Protein AF-A0A2K2G3S8-F1 (afdb_monomer)

Solvent-accessible surface area (backbone atoms only — not comparable to full-atom values): 9248 Å² total; per-residue (Å²): 130,64,70,69,42,56,51,29,39,56,50,11,51,50,28,38,50,50,34,51,53,48,58,72,66,52,81,65,91,58,76,68,56,54,90,47,101,40,73,68,54,23,53,48,34,63,69,56,66,58,77,75,74,79,31,71,71,49,48,28,41,55,53,10,53,49,30,37,50,50,30,49,47,66,72,43,58,88,41,89,60,40,67,60,54,49,28,62,66,61,20,52,56,48,42,54,52,50,52,52,52,51,52,51,51,52,50,53,52,48,32,72,75,73,40,54,75,58,79,88,38,68,74,81,95,48,73,66,58,53,54,52,51,50,64,61,45,52,61,68,53,44,55,59,31,43,50,51,26,51,49,50,70,72,49,70,84,48,75,69,64,77,82,66

Nearest PDB structures (foldseek):
  8bdc-assembly1_A  TM=3.404E-01  e=6.676E+00  Homo sapiens

Foldseek 3Di:
DDPLLVVLLVLLVVLVVVLLVCLVVQPDDADRQDDDPDPVVSVCSSVDDDPPPPTSSNVSNVSSVVSNVVSVCVVCVVPPCNVLVVLCVLCVVVLVVVVVVVVVVVQVVCCVPPNDDPVRGNDDPDPVVVVVVVVVVCVVSSVVSSVLSVVLVVCVVDPVSVVD

Radius of gyration: 21.05 Å; Cα contacts (8 Å, |Δi|>4): 117; chains: 1; bounding box: 51×41×45 Å

Organism: NCBI:txid1850347

Structure (mmCIF, N/CA/C/O backbone):
data_AF-A0A2K2G3S8-F1
#
_entry.id   AF-A0A2K2G3S8-F1
#
loop_
_atom_site.group_PDB
_atom_site.id
_atom_site.type_symbol
_atom_site.label_atom_id
_atom_site.label_alt_id
_atom_site.label_comp_id
_atom_site.label_asym_id
_atom_site.label_entity_id
_atom_site.label_seq_id
_atom_site.pdbx_PDB_ins_code
_atom_site.Cartn_x
_atom_site.Cartn_y
_atom_site.Cartn_z
_atom_site.occupancy
_atom_site.B_iso_or_equiv
_atom_site.auth_seq_id
_atom_site.auth_comp_id
_atom_site.auth_asym_id
_atom_site.auth_atom_id
_atom_site.pdbx_PDB_model_num
ATOM 1 N N . MET A 1 1 ? -16.804 -15.512 19.216 1.00 64.62 1 MET A N 1
ATOM 2 C CA . MET A 1 1 ? -16.424 -14.353 18.375 1.00 64.62 1 MET A CA 1
ATOM 3 C C . MET A 1 1 ? -17.626 -13.426 18.265 1.00 64.62 1 MET A C 1
ATOM 5 O O . MET A 1 1 ? -18.732 -13.952 18.201 1.00 64.62 1 MET A O 1
ATOM 9 N N . PRO A 1 2 ? -17.441 -12.098 18.279 1.00 80.25 2 PRO A N 1
ATOM 10 C CA . PRO A 1 2 ? -18.539 -11.153 18.113 1.00 80.25 2 PRO A CA 1
ATOM 11 C C . PRO A 1 2 ? -19.223 -11.326 16.747 1.00 80.25 2 PRO A C 1
ATOM 13 O O . PRO A 1 2 ? -18.572 -11.667 15.757 1.00 80.25 2 PRO A O 1
ATOM 16 N N . ARG A 1 3 ? -20.542 -11.092 16.691 1.00 81.69 3 ARG A N 1
ATOM 17 C CA . ARG A 1 3 ? -21.343 -11.213 15.456 1.00 81.69 3 ARG A CA 1
ATOM 18 C C . ARG A 1 3 ? -20.872 -10.251 14.350 1.00 81.69 3 ARG A C 1
ATOM 20 O O . ARG A 1 3 ? -20.958 -10.609 13.181 1.00 81.69 3 ARG A O 1
ATOM 27 N N . SER A 1 4 ? -20.313 -9.088 14.707 1.00 80.75 4 SER A N 1
ATOM 28 C CA . SER A 1 4 ? -19.716 -8.111 13.774 1.00 80.75 4 SER A CA 1
ATOM 29 C C . SER A 1 4 ? -18.613 -8.730 12.908 1.00 80.75 4 SER A C 1
ATOM 31 O O . SER A 1 4 ? -18.660 -8.639 11.681 1.00 80.75 4 SER A O 1
ATOM 33 N N . ILE A 1 5 ? -17.677 -9.444 13.539 1.00 84.38 5 ILE A N 1
ATOM 34 C CA . ILE A 1 5 ? -16.533 -10.084 12.874 1.00 84.38 5 ILE A CA 1
ATOM 35 C C . ILE A 1 5 ? -17.005 -11.137 11.865 1.00 84.38 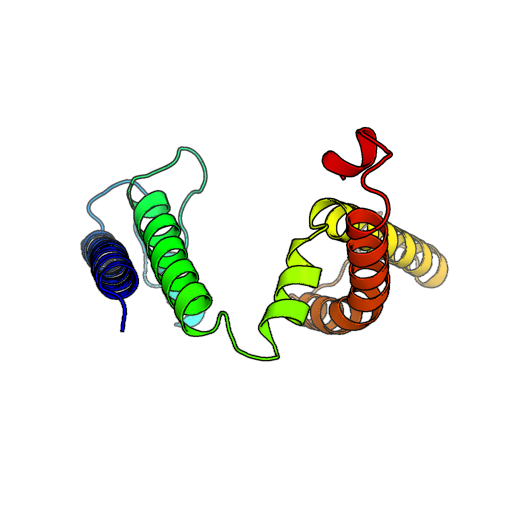5 ILE A C 1
ATOM 37 O O . ILE A 1 5 ? -16.493 -11.206 10.750 1.00 84.38 5 ILE A O 1
ATOM 41 N N . GLN A 1 6 ? -18.005 -11.945 12.224 1.00 85.00 6 GLN A N 1
ATOM 42 C CA . GLN A 1 6 ? -18.526 -12.991 11.335 1.00 85.00 6 GLN A CA 1
ATOM 43 C C . GLN A 1 6 ? -19.191 -12.407 10.082 1.00 85.00 6 GLN A C 1
ATOM 45 O O . GLN A 1 6 ? -18.995 -12.928 8.983 1.00 85.00 6 GLN A O 1
ATOM 50 N N . ILE A 1 7 ? -19.927 -11.301 10.230 1.00 87.12 7 ILE A N 1
ATOM 51 C CA . ILE A 1 7 ? -20.557 -10.598 9.106 1.00 87.12 7 ILE A CA 1
ATOM 52 C C . ILE A 1 7 ? -19.488 -10.007 8.179 1.00 87.12 7 ILE A C 1
ATOM 54 O O . ILE A 1 7 ? -19.573 -10.185 6.962 1.00 87.12 7 ILE A O 1
ATOM 58 N N . GLY A 1 8 ? -18.459 -9.365 8.745 1.00 85.62 8 GLY A N 1
ATOM 59 C CA . GLY A 1 8 ? -17.342 -8.800 7.983 1.00 85.62 8 GLY A CA 1
ATOM 60 C C . GLY A 1 8 ? -16.585 -9.856 7.177 1.00 85.62 8 GLY A C 1
ATOM 61 O O . GLY A 1 8 ? -16.353 -9.673 5.982 1.00 85.62 8 GLY A O 1
ATOM 62 N N . ILE A 1 9 ? -16.289 -11.006 7.791 1.00 89.38 9 ILE A N 1
ATOM 63 C CA . ILE A 1 9 ? -15.637 -12.132 7.107 1.00 89.38 9 ILE A CA 1
ATOM 64 C C . ILE A 1 9 ? -16.533 -12.689 5.998 1.00 89.38 9 ILE A C 1
ATOM 66 O O . ILE A 1 9 ? -16.075 -12.868 4.870 1.00 89.38 9 ILE A O 1
ATOM 70 N N . GLY A 1 10 ? -17.816 -12.925 6.283 1.00 90.44 10 GLY A N 1
ATOM 71 C CA . GLY A 1 10 ? -18.752 -13.473 5.301 1.00 90.44 10 GLY A CA 1
ATOM 72 C C . GLY A 1 10 ? -18.980 -12.550 4.100 1.00 90.44 10 GLY A C 1
ATOM 73 O O . GLY A 1 10 ? -19.115 -13.023 2.973 1.00 90.44 10 GLY A O 1
ATOM 74 N N . LEU A 1 11 ? -19.026 -11.231 4.306 1.00 90.56 11 LEU A N 1
ATOM 75 C CA . LEU A 1 11 ? -19.077 -10.252 3.213 1.00 90.56 11 LEU A CA 1
ATOM 76 C C . LEU A 1 11 ? -17.765 -10.219 2.428 1.00 90.56 11 LEU A C 1
ATOM 78 O O . LEU A 1 11 ? -17.792 -10.276 1.199 1.00 90.56 11 LEU A O 1
ATOM 82 N N . GLY A 1 12 ? -16.630 -10.189 3.128 1.00 89.88 12 GLY A N 1
ATOM 83 C CA . GLY A 1 12 ? -15.312 -10.156 2.507 1.00 89.88 12 GLY A CA 1
ATOM 84 C C . GLY A 1 12 ? -1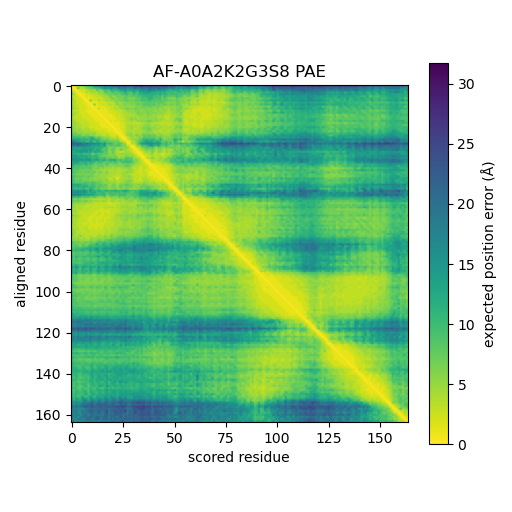5.049 -11.359 1.602 1.00 89.88 12 GLY A C 1
ATOM 85 O O . GLY A 1 12 ? -14.665 -11.187 0.446 1.00 89.88 12 GLY A O 1
ATOM 86 N N . ILE A 1 13 ? -15.352 -12.570 2.083 1.00 91.75 13 ILE A N 1
ATOM 87 C CA . ILE A 1 13 ? -15.224 -13.807 1.298 1.00 91.75 13 ILE A CA 1
ATOM 88 C C . ILE A 1 13 ? -16.144 -13.777 0.075 1.00 91.75 13 ILE A C 1
ATOM 90 O O . ILE A 1 13 ? -15.695 -14.105 -1.019 1.00 91.75 13 ILE A O 1
ATOM 94 N N . ARG A 1 14 ? -17.408 -13.356 0.224 1.00 92.06 14 ARG A N 1
ATOM 95 C CA . ARG A 1 14 ? -18.357 -13.290 -0.903 1.00 92.06 14 ARG A CA 1
ATOM 96 C C . ARG A 1 14 ? -17.907 -12.313 -1.987 1.00 92.06 14 ARG A C 1
ATOM 98 O O . ARG A 1 14 ? -18.025 -12.636 -3.164 1.00 92.06 14 ARG A O 1
ATOM 105 N N . LEU A 1 15 ? -17.360 -11.159 -1.606 1.00 90.00 15 LEU A N 1
ATOM 106 C CA . LEU A 1 15 ? -16.835 -10.174 -2.554 1.00 90.00 15 LEU A CA 1
ATOM 107 C C . LEU A 1 15 ? -15.590 -10.687 -3.288 1.00 90.00 15 LEU A C 1
ATOM 109 O O . LEU A 1 15 ? -15.502 -10.552 -4.505 1.00 90.00 15 LEU A O 1
ATOM 113 N N . VAL A 1 16 ? -14.653 -11.324 -2.578 1.00 89.69 16 VAL A N 1
ATOM 114 C CA . VAL A 1 16 ? -13.452 -11.907 -3.202 1.00 89.69 16 VAL A CA 1
ATOM 115 C C . VAL A 1 16 ? -13.816 -13.092 -4.101 1.00 89.69 16 VAL A C 1
ATOM 117 O O . VAL A 1 16 ? -13.311 -13.191 -5.215 1.00 89.69 16 VAL A O 1
ATOM 120 N N . ALA A 1 17 ? -14.728 -13.964 -3.669 1.00 89.69 17 ALA A N 1
ATOM 121 C CA . ALA A 1 17 ? -15.202 -15.082 -4.480 1.00 89.69 17 ALA A CA 1
ATOM 122 C C . ALA A 1 17 ? -15.948 -14.597 -5.733 1.00 89.69 17 ALA A C 1
ATOM 124 O O . ALA A 1 17 ? -15.678 -15.082 -6.829 1.00 89.69 17 ALA A O 1
ATOM 125 N N . GLY A 1 18 ? -16.827 -13.599 -5.594 1.00 87.62 18 GLY A N 1
ATOM 126 C CA . GLY A 1 18 ? -17.513 -12.966 -6.722 1.00 87.62 18 GLY A CA 1
ATOM 127 C C . GLY A 1 18 ? -16.536 -12.352 -7.725 1.00 87.62 18 GLY A C 1
ATOM 128 O O . GLY A 1 18 ? -16.690 -12.548 -8.929 1.00 87.62 18 GLY A O 1
ATOM 129 N N . PHE A 1 19 ? -15.480 -11.696 -7.233 1.00 87.75 19 PHE A N 1
ATOM 130 C CA . PHE A 1 19 ? -14.392 -11.199 -8.072 1.00 87.75 19 PHE A CA 1
ATOM 131 C C . PHE A 1 19 ? -13.711 -12.325 -8.857 1.00 87.75 19 PHE A C 1
ATOM 133 O O . PHE A 1 19 ? -13.580 -12.219 -10.074 1.00 87.75 19 PHE A O 1
ATOM 140 N N . VAL A 1 20 ? -13.312 -13.409 -8.184 1.00 86.62 20 VAL A N 1
ATOM 141 C CA . VAL A 1 20 ? -12.637 -14.546 -8.827 1.00 86.62 20 VAL A CA 1
ATOM 142 C C . VAL A 1 20 ? -13.529 -15.162 -9.904 1.00 86.62 20 VAL A C 1
ATOM 144 O O . VAL A 1 20 ? -13.068 -15.351 -11.026 1.00 86.62 20 VAL A O 1
ATOM 147 N N . LEU A 1 21 ? -14.809 -15.405 -9.609 1.00 87.62 21 LEU A N 1
ATOM 148 C CA . LEU A 1 21 ? -15.758 -15.988 -10.563 1.00 87.62 21 LEU A CA 1
ATOM 149 C C . LEU A 1 21 ? -15.955 -15.106 -11.800 1.00 87.62 21 LEU A C 1
ATOM 151 O O . LEU A 1 21 ? -15.871 -15.596 -12.924 1.00 87.62 21 LEU A O 1
ATOM 155 N N . LEU A 1 22 ? -16.164 -13.802 -11.610 1.00 84.75 22 LEU A N 1
ATOM 156 C CA . LEU A 1 22 ? -16.320 -12.868 -12.727 1.00 84.75 22 LEU A CA 1
ATOM 157 C C . LEU A 1 22 ? -15.030 -12.716 -13.534 1.00 84.75 22 LEU A C 1
ATOM 159 O O . LEU A 1 22 ? -15.087 -12.585 -14.758 1.00 84.75 22 LEU A O 1
ATOM 163 N N . ARG A 1 23 ? -13.869 -12.760 -12.870 1.00 84.56 23 ARG A N 1
ATOM 164 C CA . ARG A 1 23 ? -12.573 -12.677 -13.545 1.00 84.56 23 ARG A CA 1
ATOM 165 C C . ARG A 1 23 ? -12.284 -13.933 -14.361 1.00 84.56 23 ARG A C 1
ATOM 167 O O . ARG A 1 23 ? -11.831 -13.803 -15.493 1.00 84.56 23 ARG A O 1
ATOM 174 N N . PHE A 1 24 ? -12.614 -15.116 -13.844 1.00 82.44 24 PHE A N 1
ATOM 175 C CA . PHE A 1 24 ? -12.533 -16.369 -14.600 1.00 82.44 24 PHE A CA 1
ATOM 176 C C . PHE A 1 24 ? -13.490 -16.388 -15.790 1.00 82.44 24 PHE A C 1
ATOM 178 O O . PHE A 1 24 ? -13.079 -16.781 -16.878 1.00 82.44 24 PHE A O 1
ATOM 185 N N . ALA A 1 25 ? -14.727 -15.916 -15.605 1.00 82.94 25 ALA A N 1
ATOM 186 C CA . ALA A 1 25 ? -15.707 -15.822 -16.684 1.00 82.94 25 ALA A CA 1
ATOM 187 C C . ALA A 1 25 ? -15.255 -14.861 -17.801 1.00 82.94 25 ALA A C 1
ATOM 189 O O . ALA A 1 25 ? -15.627 -15.047 -18.954 1.00 82.94 25 ALA A O 1
ATOM 190 N N . ASN A 1 26 ? -14.423 -13.863 -17.476 1.00 81.12 26 ASN A N 1
ATOM 191 C CA . ASN A 1 26 ? -13.812 -12.931 -18.430 1.00 81.12 26 ASN A CA 1
ATOM 192 C C . ASN A 1 26 ? -14.823 -12.093 -19.246 1.00 81.12 26 ASN A C 1
ATOM 194 O O . ASN A 1 26 ? -14.490 -11.577 -20.308 1.00 81.12 26 ASN A O 1
ATOM 198 N N . VAL A 1 27 ? -16.063 -11.958 -18.756 1.00 74.12 27 VAL A N 1
ATOM 199 C CA . VAL A 1 27 ? -17.190 -11.348 -19.495 1.00 74.12 27 VAL A CA 1
ATOM 200 C C . VAL A 1 27 ? -17.330 -9.838 -19.242 1.00 74.12 27 VAL A C 1
ATOM 202 O O . VAL A 1 27 ? -18.036 -9.158 -19.979 1.00 74.12 27 VAL A O 1
ATOM 205 N N . TYR A 1 28 ? -16.692 -9.279 -18.205 1.00 69.00 28 TYR A N 1
ATOM 206 C CA . TYR A 1 28 ? -17.037 -7.938 -17.714 1.00 69.00 28 TYR A CA 1
ATOM 207 C C . TYR A 1 28 ? -15.843 -7.019 -17.416 1.00 69.00 28 TYR A C 1
ATOM 209 O O . TYR A 1 28 ? -14.888 -7.409 -16.750 1.00 69.00 28 TYR A O 1
ATOM 217 N N . GLY A 1 29 ? -15.987 -5.745 -17.796 1.00 64.50 29 GLY A N 1
ATOM 218 C CA . GLY A 1 29 ? -15.376 -4.583 -17.139 1.00 64.50 29 GLY A CA 1
ATOM 219 C C . GLY A 1 29 ? -13.940 -4.221 -17.520 1.00 64.50 29 GLY A C 1
ATOM 220 O O . GLY A 1 29 ? -13.682 -3.055 -17.801 1.00 64.50 29 GLY A O 1
ATOM 221 N N . ASP A 1 30 ? -13.009 -5.170 -17.491 1.00 67.94 30 ASP A N 1
ATOM 222 C CA . ASP A 1 30 ? -11.572 -4.894 -17.644 1.00 67.94 30 ASP A CA 1
ATOM 223 C C . ASP A 1 30 ? -10.941 -5.736 -18.754 1.00 67.94 30 ASP A C 1
ATOM 225 O O . ASP A 1 30 ? 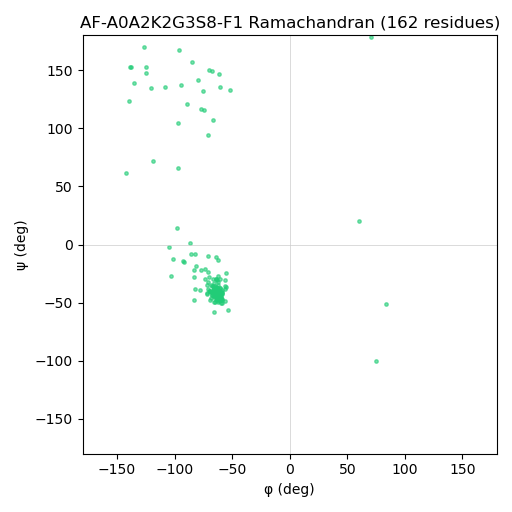-11.569 -6.666 -19.264 1.00 67.94 30 ASP A O 1
ATOM 229 N N . LYS A 1 31 ? -9.691 -5.431 -19.129 1.00 73.81 31 LYS A N 1
ATOM 230 C CA . LYS A 1 31 ? -8.996 -6.174 -20.192 1.00 73.81 31 LYS A CA 1
ATOM 231 C C . LYS A 1 31 ? -9.043 -7.680 -19.912 1.00 73.81 31 LYS A C 1
ATOM 233 O O . LYS A 1 31 ? -8.757 -8.082 -18.772 1.00 73.81 31 LYS A O 1
ATOM 238 N N . PRO A 1 32 ? -9.381 -8.506 -20.918 1.00 76.94 32 PRO A N 1
ATOM 239 C CA . PRO A 1 32 ? -9.495 -9.932 -20.712 1.00 76.94 32 PRO A CA 1
ATOM 240 C C . PRO A 1 32 ? -8.154 -10.497 -20.256 1.00 76.94 32 PRO A C 1
ATOM 242 O O . PRO A 1 32 ? -7.099 -10.125 -20.778 1.00 76.94 32 PRO A O 1
ATOM 245 N N . TRP A 1 33 ? -8.185 -11.365 -19.247 1.00 80.56 33 TRP A N 1
ATOM 246 C CA . TRP A 1 33 ? -6.969 -12.063 -18.844 1.00 80.56 33 TRP A CA 1
ATOM 247 C C . TRP A 1 33 ? -6.552 -13.027 -19.964 1.00 80.56 33 TRP A C 1
ATOM 249 O O . TRP A 1 33 ? -7.391 -13.515 -20.724 1.00 80.56 33 TRP A O 1
ATOM 259 N N . PHE A 1 34 ? -5.249 -13.266 -20.091 1.00 80.75 34 PHE A N 1
ATOM 260 C CA . PHE A 1 34 ? -4.687 -14.121 -21.134 1.00 80.75 34 PHE A CA 1
ATOM 261 C C . PHE A 1 34 ? -3.578 -15.007 -20.572 1.00 80.75 34 PHE A C 1
ATOM 263 O O . PHE A 1 34 ? -2.900 -14.643 -19.604 1.00 80.75 34 PHE A O 1
ATOM 270 N N . HIS A 1 35 ? -3.380 -16.160 -21.210 1.00 84.12 35 HIS A N 1
ATOM 271 C CA . HIS A 1 35 ? -2.254 -17.039 -20.929 1.00 84.12 35 HIS A CA 1
ATOM 272 C C . HIS A 1 35 ? -0.976 -16.440 -21.511 1.00 84.12 35 HIS A C 1
ATOM 274 O O . HIS A 1 35 ? -0.848 -16.263 -22.720 1.00 84.12 35 HIS A O 1
ATOM 280 N N . ALA A 1 36 ? -0.044 -16.098 -20.628 1.00 84.12 36 ALA A N 1
ATOM 281 C CA . ALA A 1 36 ? 1.273 -15.611 -20.997 1.00 84.12 36 ALA A CA 1
ATOM 282 C C . ALA A 1 36 ? 2.296 -16.758 -20.984 1.00 84.12 36 ALA A C 1
ATOM 284 O O . ALA A 1 36 ? 2.058 -17.811 -20.400 1.00 84.12 36 ALA A O 1
ATOM 285 N N . GLU A 1 37 ? 3.475 -16.513 -21.556 1.00 82.50 37 GLU A N 1
ATOM 286 C CA . GLU A 1 37 ? 4.580 -17.483 -21.672 1.00 82.50 37 GLU A CA 1
ATOM 287 C C . GLU A 1 37 ? 5.037 -18.091 -20.335 1.00 82.50 37 GLU A C 1
ATOM 289 O O . GLU A 1 37 ? 5.598 -19.181 -20.303 1.00 82.50 37 GLU A O 1
ATOM 294 N N . THR A 1 38 ? 4.812 -17.395 -19.217 1.00 86.94 38 THR A N 1
ATOM 295 C CA . THR A 1 38 ? 5.166 -17.874 -17.878 1.00 86.94 38 THR A CA 1
ATOM 296 C C . THR A 1 38 ? 3.960 -17.861 -16.947 1.00 86.94 38 THR A C 1
ATOM 298 O O . THR A 1 38 ? 3.096 -16.980 -17.018 1.00 86.94 38 THR A O 1
ATOM 301 N N . ALA A 1 39 ? 3.925 -18.814 -16.009 1.00 85.38 39 ALA A N 1
ATOM 302 C CA . ALA A 1 39 ? 2.876 -18.900 -14.989 1.00 85.38 39 ALA A CA 1
ATOM 303 C C . ALA A 1 39 ? 2.756 -17.597 -14.177 1.00 85.38 39 ALA A C 1
ATOM 305 O O . ALA A 1 39 ? 1.652 -17.128 -13.911 1.00 85.38 39 ALA A O 1
ATOM 306 N N . LEU A 1 40 ? 3.890 -16.954 -13.869 1.00 85.38 40 LEU A N 1
ATOM 307 C CA . LEU A 1 40 ? 3.924 -15.670 -13.167 1.00 85.38 40 LEU A CA 1
ATOM 308 C C . LEU A 1 40 ? 3.278 -14.553 -14.001 1.00 85.38 40 LEU A C 1
ATOM 310 O O . LEU A 1 40 ? 2.450 -13.812 -13.477 1.00 85.38 40 LEU A O 1
ATOM 314 N N . ARG A 1 41 ? 3.578 -14.448 -15.304 1.00 82.12 41 ARG A N 1
ATOM 315 C CA . ARG A 1 41 ? 2.927 -13.456 -16.181 1.00 82.12 41 ARG A CA 1
ATOM 316 C C . ARG A 1 41 ? 1.433 -13.725 -16.368 1.00 82.12 41 ARG A C 1
ATOM 318 O O . ARG A 1 41 ? 0.671 -12.769 -16.451 1.00 82.12 41 ARG A O 1
ATOM 325 N N . THR A 1 42 ? 1.009 -14.987 -16.368 1.00 83.25 42 THR A N 1
ATOM 326 C CA . THR A 1 42 ? -0.416 -15.358 -16.414 1.00 83.25 42 THR A CA 1
ATOM 327 C C . THR A 1 42 ? -1.135 -14.969 -15.118 1.00 83.25 42 THR A C 1
ATOM 329 O O . THR A 1 42 ? -2.231 -14.421 -15.148 1.00 83.25 42 THR A O 1
ATOM 332 N N . ALA A 1 43 ? -0.500 -15.164 -13.960 1.00 83.94 43 ALA A N 1
ATOM 333 C CA . ALA A 1 43 ? -1.045 -14.683 -12.692 1.00 83.94 43 ALA A CA 1
ATOM 334 C C . ALA A 1 43 ? -1.106 -13.143 -12.647 1.00 83.94 43 ALA A C 1
ATOM 336 O O . ALA A 1 43 ? -2.102 -12.573 -12.201 1.00 83.94 43 ALA A O 1
ATOM 337 N N . MET A 1 44 ? -0.076 -12.457 -13.160 1.00 82.81 44 MET A N 1
ATOM 338 C CA . MET A 1 44 ? -0.089 -10.997 -13.288 1.00 82.81 44 MET A CA 1
ATOM 339 C C . MET A 1 44 ? -1.191 -10.512 -14.233 1.00 82.81 44 MET A C 1
ATOM 341 O O . MET A 1 44 ? -1.832 -9.523 -13.908 1.00 82.81 44 MET A O 1
ATOM 345 N N . SER A 1 45 ? -1.460 -11.188 -15.357 1.00 82.56 45 SER A N 1
ATOM 346 C CA . SER A 1 45 ? -2.544 -10.802 -16.277 1.00 82.56 45 SER A CA 1
ATOM 347 C C . SER A 1 45 ? -3.928 -10.998 -15.646 1.00 82.56 45 SER A C 1
ATOM 349 O O . SER A 1 45 ? -4.825 -10.170 -15.828 1.00 82.56 45 SER A O 1
ATOM 351 N N . PHE A 1 46 ? -4.091 -12.045 -14.834 1.00 81.50 46 PHE A N 1
ATOM 352 C CA . PHE A 1 46 ? -5.310 -12.278 -14.066 1.00 81.50 46 PHE A CA 1
ATOM 353 C C . PHE A 1 46 ? -5.558 -11.167 -13.034 1.00 81.50 46 PHE A C 1
ATOM 355 O O . PHE A 1 46 ? -6.680 -10.670 -12.925 1.00 81.50 46 PHE A O 1
ATOM 362 N N . LEU A 1 47 ? -4.509 -10.737 -12.324 1.00 80.50 47 LEU A N 1
ATOM 363 C CA . LEU A 1 47 ? -4.566 -9.692 -11.292 1.00 80.50 47 LEU A CA 1
ATOM 364 C C . LEU A 1 47 ? -4.433 -8.260 -11.836 1.00 80.50 47 LEU A C 1
ATOM 366 O O . LEU A 1 47 ? -4.610 -7.303 -11.081 1.00 80.50 47 LEU A O 1
ATOM 370 N N . ALA A 1 48 ? -4.118 -8.094 -13.122 1.00 81.94 48 ALA A N 1
ATOM 371 C CA . ALA A 1 48 ? -3.994 -6.796 -13.769 1.00 81.94 48 ALA A CA 1
ATOM 372 C C . ALA A 1 48 ? -5.378 -6.160 -13.926 1.00 81.94 48 ALA A C 1
ATOM 374 O O . ALA A 1 48 ? -6.096 -6.419 -14.891 1.00 81.94 48 ALA A O 1
ATOM 375 N N . LEU A 1 49 ? -5.734 -5.329 -12.951 1.00 78.19 49 LEU A N 1
ATOM 376 C CA . LEU A 1 49 ? -6.962 -4.546 -12.934 1.00 78.19 49 LEU A CA 1
ATOM 377 C C . LEU A 1 49 ? -6.634 -3.077 -13.162 1.00 78.19 49 LEU A C 1
ATOM 379 O O . LEU A 1 49 ? -5.707 -2.517 -12.565 1.00 78.19 49 LEU A O 1
ATOM 383 N N . THR A 1 50 ? -7.421 -2.437 -14.008 1.00 73.31 50 THR A N 1
ATOM 384 C CA . THR A 1 50 ? -7.315 -1.019 -14.289 1.00 73.31 50 THR A CA 1
ATOM 385 C C . THR A 1 50 ? -7.930 -0.251 -13.123 1.00 73.31 50 THR A C 1
ATOM 387 O O . THR A 1 50 ? -9.118 -0.351 -12.828 1.00 73.31 50 THR A O 1
ATOM 390 N N . LYS A 1 51 ? -7.100 0.536 -12.431 1.00 69.62 51 LYS A N 1
ATOM 391 C CA . LYS A 1 51 ? -7.538 1.345 -11.283 1.00 69.62 51 LYS A CA 1
ATOM 392 C C . LYS A 1 51 ? -8.501 2.472 -11.686 1.00 69.62 51 LYS A C 1
ATOM 394 O O . LYS A 1 51 ? -9.333 2.876 -10.879 1.00 69.62 51 LYS A O 1
ATOM 399 N N . TYR A 1 52 ? -8.376 2.983 -12.913 1.00 64.56 52 TYR A N 1
ATOM 400 C CA . TYR A 1 52 ? -9.158 4.109 -13.425 1.00 64.56 52 TYR A CA 1
ATOM 401 C C . TYR A 1 52 ? -9.574 3.869 -14.887 1.00 64.56 52 TYR A C 1
ATOM 403 O O . TYR A 1 52 ? -8.681 3.688 -15.716 1.00 64.56 52 TYR A O 1
ATOM 411 N N . PRO A 1 53 ? -10.877 3.909 -15.237 1.00 71.44 53 PRO A N 1
ATOM 412 C CA . PRO A 1 53 ? -12.044 4.173 -14.383 1.00 71.44 53 PRO A CA 1
ATOM 413 C C . PRO A 1 53 ? -12.339 3.022 -13.395 1.00 71.44 53 PRO A C 1
ATOM 415 O O . PRO A 1 53 ? -12.023 1.873 -13.696 1.00 71.44 53 PRO A O 1
ATOM 418 N N . PRO A 1 54 ? -12.917 3.302 -12.208 1.00 72.12 54 PRO A N 1
ATOM 419 C CA . PRO A 1 54 ? -13.147 2.280 -11.189 1.00 72.12 54 PRO A CA 1
ATOM 420 C C . PRO A 1 54 ? -14.180 1.254 -11.674 1.00 72.12 54 PRO A C 1
ATOM 422 O O . PRO A 1 54 ? -15.375 1.539 -11.744 1.00 72.12 54 PRO A O 1
ATOM 425 N N . SER A 1 55 ? -13.720 0.048 -12.006 1.00 79.81 55 SER A N 1
ATOM 426 C CA . SER A 1 55 ? -14.582 -1.065 -12.401 1.00 79.81 55 SER A CA 1
ATOM 427 C C . SER A 1 55 ? -15.099 -1.827 -11.175 1.00 79.81 55 SER A C 1
ATOM 429 O O . SER A 1 55 ? -14.485 -1.838 -10.104 1.00 79.81 55 SER A O 1
ATOM 431 N N . LEU A 1 56 ? -16.227 -2.524 -11.330 1.00 82.25 56 LEU A N 1
ATOM 432 C CA . LEU A 1 56 ? -16.758 -3.417 -10.294 1.00 82.25 56 LEU A CA 1
ATOM 433 C C . LEU A 1 56 ? -15.718 -4.483 -9.885 1.00 82.25 56 LEU A C 1
ATOM 435 O O . LEU A 1 56 ? -15.598 -4.818 -8.707 1.00 82.25 56 LEU A O 1
ATOM 439 N N . LEU A 1 57 ? -14.925 -4.954 -10.857 1.00 80.75 57 LEU A N 1
ATOM 440 C CA . LEU A 1 57 ? -13.819 -5.887 -10.644 1.00 80.75 57 LEU A CA 1
ATOM 441 C C . LEU A 1 57 ? -12.696 -5.299 -9.791 1.00 80.75 57 LEU A C 1
ATOM 443 O O . LEU A 1 57 ? -12.041 -6.052 -9.085 1.00 80.75 57 LEU A O 1
ATOM 447 N N . PHE A 1 58 ? -12.476 -3.985 -9.816 1.00 84.12 58 PHE A N 1
ATOM 448 C CA . PHE A 1 58 ? -11.514 -3.330 -8.933 1.00 84.12 58 PHE A CA 1
ATOM 449 C C . PHE A 1 58 ? -12.072 -3.150 -7.509 1.00 84.12 58 PHE A C 1
ATOM 451 O O . PHE A 1 58 ? -11.361 -3.346 -6.519 1.00 84.12 58 PHE A O 1
ATOM 458 N N . LEU A 1 59 ? -13.360 -2.812 -7.384 1.00 85.00 59 LEU A N 1
ATOM 459 C CA . LEU A 1 59 ? -13.996 -2.540 -6.090 1.00 85.00 59 LEU A CA 1
ATOM 460 C C . LEU A 1 59 ? -14.212 -3.800 -5.245 1.00 85.00 59 LEU A C 1
ATOM 462 O O . LEU A 1 59 ? -13.938 -3.768 -4.046 1.00 85.00 59 LEU A O 1
ATOM 466 N N . MET A 1 60 ? -14.667 -4.904 -5.845 1.00 86.00 60 MET A N 1
ATOM 467 C CA . MET A 1 60 ? -14.928 -6.159 -5.127 1.00 86.00 60 MET A CA 1
ATOM 468 C C . MET A 1 60 ? -13.735 -6.675 -4.310 1.00 86.00 60 MET A C 1
ATOM 470 O O . MET A 1 60 ? -13.890 -6.840 -3.098 1.00 86.00 60 MET A O 1
ATOM 474 N N . PRO A 1 61 ? -12.545 -6.912 -4.897 1.00 88.25 61 PRO A N 1
ATOM 475 C CA . PRO A 1 61 ? -11.405 -7.391 -4.134 1.00 88.25 61 PRO A CA 1
ATOM 476 C C . PRO A 1 61 ? -10.946 -6.330 -3.132 1.00 88.25 61 PRO A C 1
ATOM 478 O O . PRO A 1 61 ? -10.668 -6.672 -1.990 1.00 88.25 61 PRO A O 1
ATOM 481 N N . THR A 1 62 ? -10.945 -5.043 -3.490 1.00 87.69 62 THR A N 1
ATOM 482 C CA . THR A 1 62 ? -10.499 -3.966 -2.588 1.00 87.69 62 THR A CA 1
ATOM 483 C C . THR A 1 62 ? -11.359 -3.878 -1.323 1.00 87.69 62 THR A C 1
ATOM 485 O O . THR A 1 62 ? -10.830 -3.851 -0.209 1.00 87.69 62 THR A O 1
ATOM 488 N N . LEU A 1 63 ? -12.686 -3.874 -1.473 1.00 88.69 63 LEU A N 1
ATOM 489 C CA . LEU A 1 63 ? -13.630 -3.859 -0.353 1.00 88.69 63 LEU A CA 1
ATOM 490 C C . LEU A 1 63 ? -13.635 -5.196 0.393 1.00 88.69 63 LEU A C 1
ATOM 492 O O . LEU A 1 63 ? -13.680 -5.205 1.623 1.00 88.69 63 LEU A O 1
ATOM 496 N N . GLY A 1 64 ? -13.530 -6.314 -0.328 1.00 89.81 64 GLY A N 1
ATOM 497 C CA . GLY A 1 64 ? -13.472 -7.646 0.259 1.00 89.81 64 GLY A CA 1
ATOM 498 C C . GLY A 1 64 ? -12.251 -7.836 1.160 1.00 89.81 64 GLY A C 1
ATOM 499 O O . GLY A 1 64 ? -12.395 -8.211 2.324 1.00 89.81 64 GLY A O 1
ATOM 500 N N . PHE A 1 65 ? -11.059 -7.487 0.668 1.00 90.19 65 PHE A N 1
ATOM 501 C CA . PHE A 1 65 ? -9.823 -7.504 1.453 1.00 90.19 65 PHE A CA 1
ATOM 502 C C . PHE A 1 65 ? -9.875 -6.527 2.626 1.00 90.19 65 PHE A C 1
ATOM 504 O O . PHE A 1 65 ? -9.423 -6.871 3.716 1.00 90.19 65 PHE A O 1
ATOM 511 N N . SER A 1 66 ? -10.466 -5.346 2.439 1.00 89.25 66 SER A N 1
ATOM 512 C CA . SER A 1 66 ? -10.621 -4.359 3.511 1.00 89.25 66 SER A CA 1
ATOM 513 C C . SER A 1 66 ? -11.532 -4.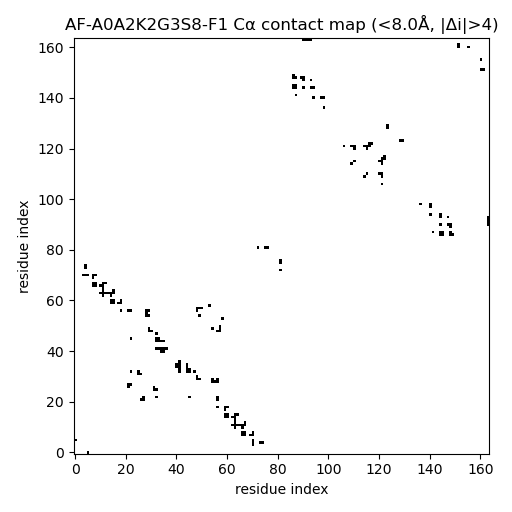871 4.634 1.00 89.25 66 SER A C 1
ATOM 515 O O . SER A 1 66 ? -11.182 -4.740 5.806 1.00 89.25 66 SER A O 1
ATOM 517 N N . ALA A 1 67 ? -12.650 -5.528 4.304 1.00 89.19 67 ALA A N 1
ATOM 518 C CA . ALA A 1 67 ? -13.541 -6.153 5.284 1.00 89.19 67 ALA A CA 1
ATOM 519 C C . ALA A 1 67 ? -12.864 -7.318 6.033 1.00 89.19 67 ALA A C 1
ATOM 521 O O . ALA A 1 67 ? -12.998 -7.430 7.253 1.00 89.19 67 ALA A O 1
ATOM 522 N N . LEU A 1 68 ? -12.089 -8.151 5.326 1.00 89.81 68 LEU A N 1
ATOM 523 C CA . LEU A 1 68 ? -11.313 -9.238 5.936 1.00 89.81 68 LEU A CA 1
ATOM 524 C C . LEU A 1 68 ? -10.209 -8.714 6.860 1.00 89.81 68 LEU A C 1
ATOM 526 O O . LEU A 1 68 ? -10.042 -9.228 7.966 1.00 89.81 68 LEU A O 1
ATOM 530 N N . MET A 1 69 ? -9.480 -7.682 6.433 1.00 87.69 69 MET A N 1
ATOM 531 C CA . MET A 1 69 ? -8.457 -7.028 7.251 1.00 87.69 69 MET A CA 1
ATOM 532 C C . MET A 1 69 ? -9.060 -6.398 8.501 1.00 87.69 69 MET A C 1
ATOM 534 O O . MET A 1 69 ? -8.517 -6.578 9.589 1.00 87.69 69 MET A O 1
ATOM 538 N N . LEU A 1 70 ? -10.201 -5.717 8.372 1.00 87.25 70 LEU A N 1
ATOM 539 C CA . LEU A 1 70 ? -10.901 -5.124 9.508 1.00 87.25 70 LEU A CA 1
ATOM 540 C C . LEU A 1 70 ? -11.309 -6.191 10.532 1.00 87.25 70 LEU A C 1
ATOM 542 O O . LEU A 1 70 ? -11.009 -6.049 11.715 1.00 87.25 70 LEU A O 1
ATOM 546 N N . ALA A 1 71 ? -11.905 -7.293 10.072 1.00 87.69 71 ALA A N 1
ATOM 547 C CA . ALA A 1 71 ? -12.263 -8.417 10.932 1.00 87.69 71 ALA A CA 1
ATOM 548 C C . ALA A 1 71 ? -11.035 -9.051 11.616 1.00 87.69 71 ALA A C 1
ATOM 550 O O . ALA A 1 71 ? -11.103 -9.451 12.782 1.00 87.69 71 ALA A O 1
ATOM 551 N N . LEU A 1 72 ? -9.899 -9.128 10.912 1.00 86.69 72 LEU A N 1
ATOM 552 C CA . LEU A 1 72 ? -8.642 -9.607 11.484 1.00 86.69 72 LEU A CA 1
ATOM 553 C C . LEU A 1 72 ? -8.129 -8.655 12.571 1.00 86.69 72 LEU A C 1
ATOM 555 O O . LEU A 1 72 ? -7.729 -9.109 13.643 1.00 86.69 72 LEU A O 1
ATOM 559 N N . PHE A 1 73 ? -8.168 -7.346 12.329 1.00 85.62 73 PHE A N 1
ATOM 560 C CA . PHE A 1 73 ? -7.729 -6.356 13.307 1.00 85.62 73 PHE A CA 1
ATOM 561 C C . PHE A 1 73 ? -8.621 -6.323 14.549 1.00 85.62 73 PHE A C 1
ATOM 563 O O . PHE A 1 73 ? -8.093 -6.265 15.656 1.00 85.62 73 PHE A O 1
ATOM 570 N N . GLU A 1 74 ? -9.938 -6.460 14.404 1.00 85.44 74 GLU A N 1
ATOM 571 C CA . GLU A 1 74 ? -10.860 -6.568 15.543 1.00 85.44 74 GLU A CA 1
ATOM 572 C C . GLU A 1 74 ? -10.567 -7.835 16.374 1.00 85.44 74 GLU A C 1
ATOM 574 O O . GLU A 1 74 ? -10.522 -7.790 17.603 1.00 85.44 74 GLU A O 1
ATOM 579 N N . LYS A 1 75 ? -10.248 -8.962 15.717 1.00 83.19 75 LYS A N 1
ATOM 580 C CA . LYS A 1 75 ? -9.861 -10.212 16.398 1.00 83.19 75 LYS A CA 1
ATOM 581 C C . LYS A 1 75 ? -8.548 -10.083 17.182 1.00 83.19 75 LYS A C 1
ATOM 583 O O . LYS A 1 75 ? -8.434 -10.644 18.270 1.00 83.19 75 LYS A O 1
ATOM 588 N N . PHE A 1 76 ? -7.556 -9.382 16.634 1.00 83.38 76 PHE A N 1
ATOM 589 C CA . PHE A 1 76 ? -6.226 -9.219 17.240 1.00 83.38 76 PHE A CA 1
ATOM 590 C C . PHE A 1 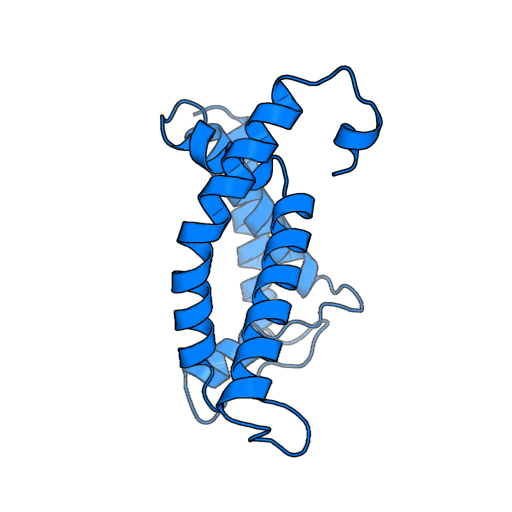76 ? -6.058 -7.902 18.009 1.00 83.38 76 PHE A C 1
ATOM 592 O O . PHE A 1 76 ? -4.936 -7.543 18.367 1.00 83.38 76 PHE A O 1
ATOM 599 N N . GLN A 1 77 ? -7.151 -7.196 18.307 1.00 79.69 77 GLN A N 1
ATOM 600 C CA . GLN A 1 77 ? -7.118 -5.889 18.964 1.00 79.69 77 GLN A CA 1
ATOM 601 C C . GLN A 1 77 ? -6.358 -5.907 20.300 1.00 79.69 77 GLN A C 1
ATOM 603 O O . GLN A 1 77 ? -5.618 -4.972 20.597 1.00 79.69 77 GLN A O 1
ATOM 608 N N . ASN A 1 78 ? -6.480 -6.993 21.069 1.00 79.56 78 ASN A N 1
ATOM 609 C CA . ASN A 1 78 ? -5.827 -7.144 22.375 1.00 79.56 78 ASN A CA 1
ATOM 610 C C . ASN A 1 78 ? -4.392 -7.693 22.292 1.00 79.56 78 ASN A C 1
ATOM 612 O O . ASN A 1 78 ? -3.751 -7.912 23.318 1.00 79.56 78 ASN A O 1
ATOM 616 N N . HIS A 1 79 ? -3.872 -7.956 21.091 1.00 83.56 79 HIS A N 1
ATOM 617 C CA . HIS A 1 79 ? -2.545 -8.534 20.925 1.00 83.56 79 HIS A CA 1
ATOM 618 C C . HIS A 1 79 ? -1.450 -7.464 21.066 1.00 83.56 79 HIS A C 1
ATOM 620 O O . HIS A 1 79 ? -1.567 -6.356 20.543 1.00 83.56 79 HIS A O 1
ATOM 626 N N . ALA A 1 80 ? -0.324 -7.811 21.697 1.00 75.88 80 ALA A N 1
ATOM 627 C CA . ALA A 1 80 ? 0.785 -6.883 21.963 1.00 75.88 80 ALA A CA 1
ATOM 628 C C . ALA A 1 80 ? 1.454 -6.300 20.696 1.00 75.88 80 ALA A C 1
ATOM 630 O O . ALA A 1 80 ? 2.224 -5.338 20.768 1.00 75.88 80 ALA A O 1
ATOM 631 N N . THR A 1 81 ? 1.178 -6.872 19.522 1.00 76.81 81 THR A N 1
ATOM 632 C CA . THR A 1 81 ? 1.652 -6.372 18.222 1.00 76.81 81 THR A CA 1
ATOM 633 C C . THR A 1 81 ? 0.778 -5.252 17.659 1.00 76.81 81 THR A C 1
ATOM 635 O O . THR A 1 81 ? 1.282 -4.447 16.874 1.00 76.81 81 THR A O 1
ATOM 638 N N . MET A 1 82 ? -0.485 -5.141 18.086 1.00 78.44 82 MET A N 1
ATOM 639 C CA . MET A 1 82 ? -1.429 -4.143 17.578 1.00 78.44 82 MET A CA 1
ATOM 640 C C . MET A 1 82 ? -0.955 -2.698 17.812 1.00 78.44 82 MET A C 1
ATOM 642 O O . MET A 1 82 ? -0.962 -1.921 16.857 1.00 78.44 82 MET A O 1
ATOM 646 N N . PRO A 1 83 ? -0.423 -2.316 18.994 1.00 74.38 83 PRO A N 1
ATOM 647 C CA . PRO A 1 83 ? 0.108 -0.968 19.200 1.00 74.38 83 PRO A CA 1
ATOM 648 C C . PRO A 1 83 ? 1.290 -0.637 18.280 1.00 74.38 83 PRO A C 1
ATOM 650 O O . PRO A 1 83 ? 1.452 0.510 17.876 1.00 74.38 83 PRO A O 1
ATOM 653 N N . ARG A 1 84 ? 2.120 -1.630 17.921 1.00 72.38 84 ARG A N 1
ATOM 654 C CA . ARG A 1 84 ? 3.264 -1.437 17.010 1.00 72.38 84 ARG A CA 1
ATOM 655 C C . ARG A 1 84 ? 2.788 -1.214 15.575 1.00 72.38 84 ARG A C 1
ATOM 657 O O . ARG A 1 84 ? 3.292 -0.325 14.896 1.00 72.38 84 ARG A O 1
ATOM 664 N N . LEU A 1 85 ? 1.784 -1.978 15.147 1.00 73.38 85 LEU A N 1
ATOM 665 C CA . LEU A 1 85 ? 1.165 -1.836 13.829 1.00 73.38 85 LEU A CA 1
ATOM 666 C C . LEU A 1 85 ? 0.398 -0.508 13.706 1.00 73.38 85 LEU A C 1
ATOM 668 O O . LEU A 1 85 ? 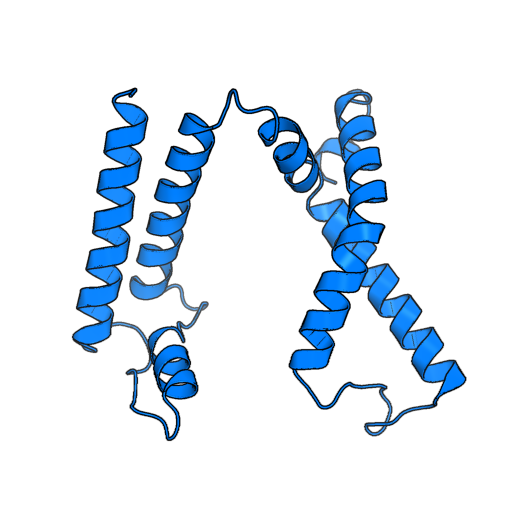0.518 0.192 12.705 1.00 73.38 85 LEU A O 1
ATOM 672 N N . ALA A 1 86 ? -0.312 -0.105 14.760 1.00 74.19 86 ALA A N 1
ATOM 673 C CA . ALA A 1 86 ? -1.011 1.175 14.816 1.00 74.19 86 ALA A CA 1
ATOM 674 C C . ALA A 1 86 ? -0.052 2.377 14.747 1.00 74.19 86 ALA A C 1
ATOM 676 O O . ALA A 1 86 ? -0.409 3.415 14.195 1.00 74.19 86 ALA A O 1
ATOM 677 N N . MET A 1 87 ? 1.182 2.248 15.252 1.00 70.38 87 MET A N 1
ATOM 678 C CA . MET A 1 87 ? 2.203 3.298 15.127 1.00 70.38 87 MET A CA 1
ATOM 679 C C . MET A 1 87 ? 2.678 3.489 13.682 1.00 70.38 87 MET A C 1
ATOM 681 O O . MET A 1 87 ? 2.924 4.627 13.293 1.00 70.38 87 MET A O 1
ATOM 685 N N . LEU A 1 88 ? 2.757 2.419 12.878 1.00 70.06 88 LEU A N 1
ATOM 686 C CA . LEU A 1 88 ? 3.029 2.533 11.437 1.00 70.06 88 LEU A CA 1
ATOM 687 C C . LEU A 1 88 ? 1.917 3.314 10.723 1.00 70.06 88 LEU A C 1
ATOM 689 O O . LEU A 1 88 ? 2.197 4.175 9.895 1.00 70.06 88 LEU A O 1
ATOM 693 N N . GLY A 1 89 ? 0.659 3.043 11.081 1.00 69.38 89 GLY A N 1
ATOM 694 C CA . GLY A 1 89 ? -0.513 3.701 10.496 1.00 69.38 89 GLY A CA 1
ATOM 695 C C . GLY A 1 89 ? -0.864 5.074 11.084 1.00 69.38 89 GLY A C 1
ATOM 696 O O . GLY A 1 89 ? -1.748 5.740 10.558 1.00 69.38 89 GLY A O 1
ATOM 697 N N . GLY A 1 90 ? -0.211 5.513 12.166 1.00 71.88 90 GLY A N 1
ATOM 698 C CA . GLY A 1 90 ? -0.554 6.758 12.869 1.00 71.88 90 GLY A CA 1
ATOM 699 C C . GLY A 1 90 ? -0.065 8.038 12.179 1.00 71.88 90 GLY A C 1
ATOM 700 O O . GLY A 1 90 ? -0.619 9.119 12.407 1.00 71.88 90 GLY A O 1
ATOM 701 N N . ALA A 1 91 ? 0.958 7.920 11.330 1.00 77.12 91 ALA A N 1
ATOM 702 C CA . ALA A 1 91 ? 1.535 9.027 10.570 1.00 77.12 91 ALA A CA 1
ATOM 703 C C . ALA A 1 91 ? 1.937 8.587 9.146 1.00 77.12 91 ALA A C 1
ATOM 705 O O . ALA A 1 91 ? 3.119 8.626 8.785 1.00 77.12 91 ALA A O 1
ATOM 706 N N . PRO A 1 92 ? 0.967 8.137 8.327 1.00 79.88 92 PRO A N 1
ATOM 707 C CA . PRO A 1 92 ? 1.245 7.598 7.001 1.00 79.88 92 PRO A CA 1
ATOM 708 C C . PRO A 1 92 ? 1.826 8.669 6.071 1.00 79.88 92 PRO A C 1
ATOM 710 O O . PRO A 1 92 ? 2.725 8.367 5.293 1.00 79.88 92 PRO A O 1
ATOM 713 N N . MET A 1 93 ? 1.382 9.926 6.195 1.00 81.44 93 MET A N 1
ATOM 714 C CA . MET A 1 93 ? 1.897 11.042 5.394 1.00 81.44 93 MET A CA 1
ATOM 715 C C . MET A 1 93 ? 3.334 11.403 5.768 1.00 81.44 93 MET A C 1
ATOM 717 O O . MET A 1 93 ? 4.152 11.632 4.882 1.00 81.44 93 MET A O 1
ATOM 721 N N . PHE A 1 94 ? 3.679 11.389 7.057 1.00 83.56 94 PHE A N 1
ATOM 722 C CA . PHE A 1 94 ? 5.061 11.599 7.488 1.00 83.56 94 PHE A CA 1
ATOM 723 C C . PHE A 1 94 ? 6.000 10.521 6.938 1.00 83.56 94 PHE A C 1
ATOM 725 O O . PHE A 1 94 ? 7.031 10.850 6.356 1.00 83.56 94 PHE A O 1
ATOM 732 N N . TYR A 1 95 ? 5.628 9.240 7.062 1.00 84.12 95 TYR A N 1
ATOM 733 C CA . TYR A 1 95 ? 6.404 8.150 6.463 1.00 84.12 95 TYR A CA 1
ATOM 734 C C . TYR A 1 95 ? 6.499 8.316 4.940 1.00 84.12 95 TYR A C 1
ATOM 736 O O . TYR A 1 95 ? 7.576 8.153 4.363 1.00 84.12 95 TYR A O 1
ATOM 744 N N . TYR A 1 96 ? 5.392 8.694 4.292 1.00 85.38 96 TYR A N 1
ATOM 745 C CA . TYR A 1 96 ? 5.341 8.940 2.855 1.00 85.38 96 TYR A CA 1
ATOM 746 C C . TYR A 1 96 ? 6.325 10.039 2.413 1.00 85.38 96 TYR A C 1
ATOM 748 O O . TYR A 1 96 ? 7.110 9.855 1.490 1.00 85.38 96 TYR A O 1
ATOM 756 N N . LEU A 1 97 ? 6.347 11.174 3.100 1.00 87.62 97 LEU A N 1
ATOM 757 C CA . LEU A 1 97 ? 7.272 12.253 2.764 1.00 87.62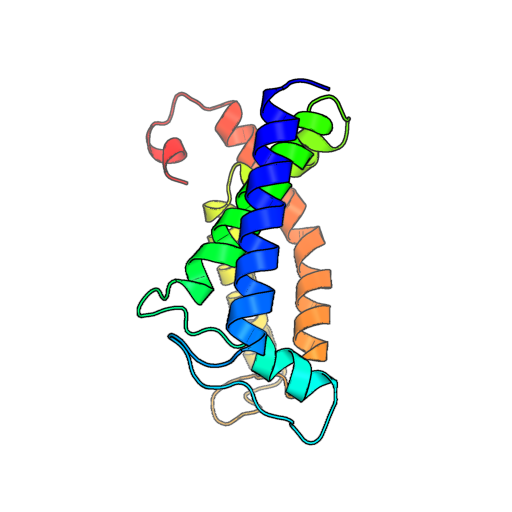 97 LEU A CA 1
ATOM 758 C C . LEU A 1 97 ? 8.719 11.861 3.079 1.00 87.62 97 LEU A C 1
ATOM 760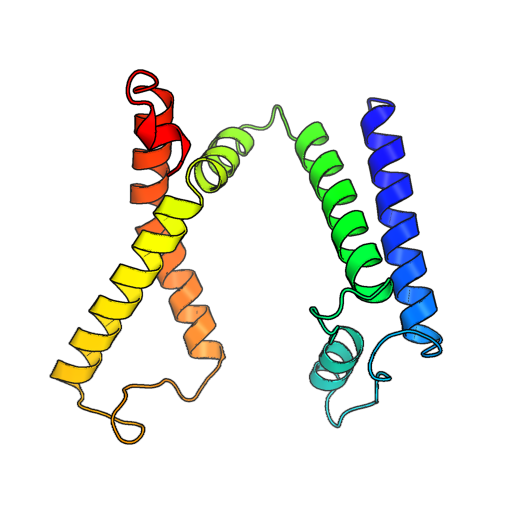 O O . LEU A 1 97 ? 9.598 12.004 2.231 1.00 87.62 97 LEU A O 1
ATOM 764 N N . LEU A 1 98 ? 8.971 11.313 4.269 1.00 87.94 98 LEU A N 1
ATOM 765 C CA . LEU A 1 98 ? 10.320 10.988 4.723 1.00 87.94 98 LEU A CA 1
ATOM 766 C C . LEU A 1 98 ? 10.990 9.952 3.811 1.00 87.94 98 LEU A C 1
ATOM 768 O O . LEU A 1 98 ? 12.128 10.171 3.396 1.00 87.94 98 LEU A O 1
ATOM 772 N N . HIS A 1 99 ? 10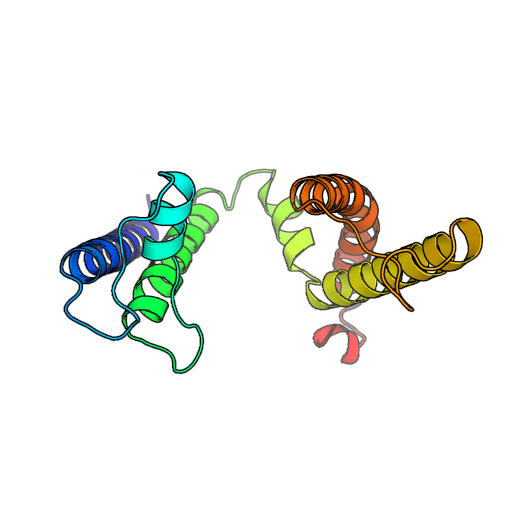.299 8.867 3.438 1.00 86.50 99 HIS A N 1
ATOM 773 C CA . HIS A 1 99 ? 10.895 7.869 2.543 1.00 86.50 99 HIS A CA 1
ATOM 774 C C . HIS A 1 99 ? 11.195 8.444 1.150 1.00 86.50 99 HIS A C 1
ATOM 776 O O . HIS A 1 99 ? 12.236 8.110 0.587 1.00 86.50 99 HIS A O 1
ATOM 782 N N . LEU A 1 100 ? 10.347 9.335 0.613 1.00 89.06 100 LEU A N 1
ATOM 783 C CA . LEU A 1 100 ? 10.600 9.994 -0.672 1.00 89.06 100 LEU A CA 1
ATOM 784 C C . LEU A 1 100 ? 11.845 10.882 -0.620 1.00 89.06 100 LEU A C 1
ATOM 786 O O . LEU A 1 100 ? 12.678 10.817 -1.525 1.00 89.06 100 LEU A O 1
ATOM 790 N N . TYR A 1 101 ? 12.004 11.681 0.437 1.00 90.25 101 TYR A N 1
ATOM 791 C CA . TYR A 1 101 ? 13.189 12.526 0.599 1.00 90.25 101 TYR A CA 1
ATOM 792 C C . TYR A 1 101 ? 14.461 11.700 0.797 1.00 90.25 101 TYR A C 1
ATOM 794 O O . TYR A 1 101 ? 15.485 12.015 0.193 1.00 90.25 101 TYR A O 1
ATOM 802 N N . VAL A 1 102 ? 14.398 10.615 1.575 1.00 90.62 102 VAL A N 1
ATOM 803 C CA . VAL A 1 102 ? 15.535 9.700 1.762 1.00 90.62 102 VAL A CA 1
ATOM 804 C C . VAL A 1 102 ? 15.915 9.028 0.444 1.00 90.62 102 VAL A C 1
ATOM 806 O O . VAL A 1 102 ? 17.088 9.040 0.076 1.00 90.62 102 VAL A O 1
ATOM 809 N N . LEU A 1 103 ? 14.942 8.509 -0.311 1.00 89.88 103 LEU A N 1
ATOM 810 C CA . LEU A 1 103 ? 15.190 7.942 -1.640 1.00 89.88 103 LEU A CA 1
ATOM 811 C C . LEU A 1 103 ? 15.807 8.973 -2.585 1.00 89.88 103 LEU A C 1
ATOM 813 O O . LEU A 1 103 ? 16.755 8.661 -3.302 1.00 89.88 103 LEU A O 1
ATOM 817 N N . ARG A 1 104 ? 15.309 10.214 -2.566 1.00 89.56 104 ARG A N 1
ATOM 818 C CA . ARG A 1 104 ? 15.857 11.298 -3.384 1.00 89.56 104 ARG A CA 1
ATOM 819 C C . ARG A 1 104 ? 17.294 11.640 -2.992 1.00 89.56 104 ARG A C 1
ATOM 821 O O . ARG A 1 104 ? 18.117 11.836 -3.881 1.00 89.56 104 ARG A O 1
ATOM 828 N N . ALA A 1 105 ? 17.603 11.695 -1.700 1.00 90.06 105 ALA A N 1
ATOM 829 C CA . ALA A 1 105 ? 18.956 11.950 -1.216 1.00 90.06 105 ALA A CA 1
ATOM 830 C C . ALA A 1 105 ? 19.918 10.829 -1.636 1.00 90.06 105 ALA A C 1
ATOM 832 O O . ALA A 1 105 ? 20.969 11.109 -2.206 1.00 90.06 105 ALA A O 1
ATOM 833 N N . LEU A 1 106 ? 19.522 9.567 -1.445 1.00 88.81 106 LEU A N 1
ATOM 834 C CA . LEU A 1 106 ? 20.299 8.404 -1.883 1.00 88.81 106 LEU A CA 1
ATOM 835 C C . LEU A 1 106 ? 20.529 8.408 -3.396 1.00 88.81 106 LEU A C 1
ATOM 837 O O . LEU A 1 106 ? 21.638 8.133 -3.843 1.00 88.81 106 LEU A O 1
ATOM 841 N N . TYR A 1 107 ? 19.512 8.774 -4.178 1.00 87.94 107 TYR A N 1
ATOM 842 C CA . TYR A 1 107 ? 19.633 8.931 -5.624 1.00 87.94 107 TYR A CA 1
ATOM 843 C C . TYR A 1 107 ? 20.675 9.993 -6.005 1.00 87.94 107 TYR A C 1
ATOM 845 O O . TYR A 1 107 ? 21.510 9.741 -6.868 1.00 87.94 107 TYR A O 1
ATOM 853 N N . LEU A 1 108 ? 20.656 11.167 -5.363 1.00 88.06 108 LEU A N 1
ATOM 854 C CA . LEU A 1 108 ? 21.620 12.236 -5.648 1.00 88.06 108 LEU A CA 1
ATOM 855 C C . LEU A 1 108 ? 23.047 11.842 -5.246 1.00 88.06 108 LEU A C 1
ATOM 857 O O . LEU A 1 108 ? 23.981 12.131 -5.988 1.00 88.06 108 LEU A O 1
ATOM 861 N N . ILE A 1 109 ? 23.211 11.147 -4.117 1.00 89.19 109 ILE A N 1
ATOM 862 C CA . ILE A 1 109 ? 24.507 10.610 -3.679 1.00 89.19 109 ILE A CA 1
ATOM 863 C C . ILE A 1 109 ? 25.020 9.575 -4.684 1.00 89.19 109 ILE A C 1
ATOM 865 O O . ILE A 1 109 ? 26.169 9.651 -5.110 1.00 89.19 109 ILE A O 1
ATOM 869 N N . ALA A 1 110 ? 24.169 8.638 -5.108 1.00 86.50 110 ALA A N 1
ATOM 870 C CA . ALA A 1 110 ? 24.537 7.637 -6.104 1.00 86.50 110 ALA A CA 1
ATOM 871 C C . ALA A 1 110 ? 24.927 8.288 -7.438 1.00 86.50 110 ALA A C 1
ATOM 873 O O . ALA A 1 110 ? 25.941 7.918 -8.021 1.00 86.50 110 ALA A O 1
ATOM 874 N N . LEU A 1 111 ? 24.178 9.300 -7.881 1.00 87.38 111 LEU A N 1
ATOM 875 C CA . LEU A 1 111 ? 24.493 10.057 -9.089 1.00 87.38 111 LEU A CA 1
ATOM 876 C C . LEU A 1 111 ? 25.826 10.813 -8.970 1.00 87.38 111 LEU A C 1
ATOM 878 O O . LEU A 1 111 ? 26.567 10.879 -9.943 1.00 87.38 111 LEU A O 1
ATOM 882 N N . ALA A 1 112 ? 26.148 11.358 -7.795 1.00 87.38 112 ALA A N 1
ATOM 883 C CA . ALA A 1 112 ? 27.405 12.069 -7.563 1.00 87.38 112 ALA A CA 1
ATOM 884 C C . ALA A 1 112 ? 28.627 11.133 -7.516 1.00 87.38 112 ALA A C 1
ATOM 886 O O . ALA A 1 112 ? 29.701 11.523 -7.962 1.00 87.38 112 ALA A O 1
ATOM 887 N N . ILE A 1 113 ? 28.472 9.912 -6.988 1.00 88.12 113 ILE A N 1
ATOM 888 C CA . ILE A 1 113 ? 29.567 8.935 -6.859 1.00 88.12 113 ILE A CA 1
ATOM 889 C C . ILE A 1 113 ? 29.776 8.151 -8.159 1.00 88.12 113 ILE A C 1
ATOM 891 O O . ILE A 1 113 ? 30.908 7.987 -8.605 1.00 88.12 113 ILE A O 1
ATOM 895 N N . TYR A 1 114 ? 28.695 7.643 -8.753 1.00 83.75 114 TYR A N 1
ATOM 896 C CA . TYR A 1 114 ? 28.752 6.715 -9.888 1.00 83.75 114 TYR A CA 1
ATOM 897 C C . TYR A 1 114 ? 28.478 7.380 -11.239 1.00 83.75 114 TYR A C 1
ATOM 899 O O . TYR A 1 114 ? 28.717 6.768 -12.278 1.00 83.75 114 TYR A O 1
ATOM 907 N N . GLY A 1 115 ? 27.976 8.616 -11.248 1.00 80.56 115 GLY A N 1
ATOM 908 C CA . GLY A 1 115 ? 27.495 9.253 -12.468 1.00 80.56 115 GLY A CA 1
ATOM 909 C C . GLY A 1 115 ? 26.192 8.628 -12.993 1.00 80.56 115 GLY A C 1
ATOM 910 O O . GLY A 1 115 ? 25.626 7.703 -12.398 1.00 80.56 115 GLY A O 1
ATOM 911 N N . PRO A 1 116 ? 25.645 9.160 -14.094 1.00 83.44 116 PRO A N 1
ATOM 912 C CA . PRO A 1 116 ? 24.427 8.633 -14.696 1.00 83.44 116 PRO A CA 1
ATOM 913 C C . PRO A 1 116 ? 24.697 7.326 -15.465 1.00 83.44 116 PRO A C 1
ATOM 915 O O . PRO A 1 116 ? 25.607 7.257 -16.283 1.00 83.44 116 PRO A O 1
ATOM 918 N N . ASN A 1 117 ? 23.868 6.299 -15.233 1.00 79.38 117 ASN A N 1
ATOM 919 C CA . ASN A 1 117 ? 23.975 4.987 -15.899 1.00 79.38 117 ASN A CA 1
ATOM 920 C C . ASN A 1 117 ? 22.926 4.803 -17.021 1.00 79.38 117 ASN A C 1
ATOM 922 O O . ASN A 1 117 ? 23.136 4.079 -17.990 1.00 79.38 117 ASN A O 1
ATOM 926 N N . LYS A 1 118 ? 21.775 5.481 -16.922 1.00 74.19 118 LYS A N 1
ATOM 927 C CA . LYS A 1 118 ? 20.674 5.428 -17.901 1.00 74.19 118 LYS A CA 1
ATOM 928 C C . LYS A 1 118 ? 20.441 6.824 -18.485 1.00 74.19 118 LYS A C 1
ATOM 930 O O . LYS A 1 118 ? 19.466 7.497 -18.156 1.00 74.19 118 LYS A O 1
ATOM 935 N N . GLY A 1 119 ? 21.361 7.284 -19.331 1.00 77.25 119 GLY A N 1
ATOM 936 C CA . GLY A 1 119 ? 21.295 8.612 -19.950 1.00 77.25 119 GLY A CA 1
ATOM 937 C C . GLY A 1 119 ? 21.649 9.724 -18.962 1.00 77.25 119 GLY A C 1
ATOM 938 O O . GLY A 1 119 ? 22.823 9.958 -18.711 1.00 77.25 119 GLY A O 1
ATOM 939 N N . THR A 1 120 ? 20.647 10.408 -18.401 1.00 74.50 120 THR A N 1
ATOM 940 C CA . THR A 1 120 ? 20.829 11.498 -17.417 1.00 74.50 120 THR A CA 1
ATOM 941 C C . THR A 1 120 ? 20.491 11.090 -15.982 1.00 74.50 120 THR A C 1
ATOM 943 O O . THR A 1 120 ? 20.641 11.895 -15.062 1.00 74.50 120 THR A O 1
ATOM 946 N N . VAL A 1 121 ? 20.034 9.850 -15.773 1.00 74.44 121 VAL A N 1
ATOM 947 C CA . VAL A 1 121 ? 19.578 9.362 -14.467 1.00 74.44 121 VAL A CA 1
ATOM 948 C C . VAL A 1 121 ? 20.311 8.100 -14.024 1.00 74.44 121 VAL A C 1
ATOM 950 O O . VAL A 1 121 ? 20.776 7.293 -14.833 1.00 74.44 121 VAL A O 1
ATOM 953 N N . PHE A 1 122 ? 20.399 7.916 -12.709 1.00 76.94 122 PHE A N 1
ATOM 954 C CA . PHE A 1 122 ? 20.854 6.669 -12.100 1.00 76.94 122 PHE A CA 1
ATOM 955 C C . PHE A 1 122 ? 19.657 5.729 -11.884 1.00 76.94 122 PHE A C 1
ATOM 957 O O . PHE A 1 122 ? 18.696 6.088 -11.205 1.00 76.94 122 PHE A O 1
ATOM 964 N N . GLY A 1 123 ? 19.689 4.532 -12.471 1.00 75.56 123 GLY A N 1
ATOM 965 C CA . GLY A 1 123 ? 18.583 3.574 -12.409 1.00 75.56 123 GLY A CA 1
ATOM 966 C C . GLY A 1 123 ? 19.065 2.145 -12.189 1.00 75.56 123 GLY A C 1
ATOM 967 O O . GLY A 1 123 ? 20.179 1.801 -12.574 1.00 75.56 123 GLY A O 1
ATOM 968 N N . PHE A 1 124 ? 18.213 1.323 -11.575 1.00 75.81 124 PHE A N 1
ATOM 969 C CA . PHE A 1 124 ? 18.452 -0.109 -11.384 1.00 75.81 124 PHE A CA 1
ATOM 970 C C . PHE A 1 124 ? 17.810 -0.919 -12.516 1.00 75.81 124 PHE A C 1
ATOM 972 O O . PHE A 1 124 ? 16.668 -0.659 -12.890 1.00 75.81 124 PHE A O 1
ATOM 979 N N . ASP A 1 125 ? 18.520 -1.927 -13.026 1.00 77.94 125 ASP A N 1
ATOM 980 C CA . ASP A 1 125 ? 18.050 -2.789 -14.123 1.00 77.94 125 ASP A CA 1
ATOM 981 C C . ASP A 1 125 ? 17.100 -3.909 -13.676 1.00 77.94 125 ASP A C 1
ATOM 983 O O . ASP A 1 125 ? 16.357 -4.466 -14.486 1.00 77.94 125 ASP A O 1
ATOM 987 N N . HIS A 1 126 ? 17.094 -4.241 -12.382 1.00 83.12 126 HIS A N 1
ATOM 988 C CA . HIS A 1 126 ? 16.352 -5.380 -11.851 1.00 83.12 126 HIS A CA 1
ATOM 989 C C . HIS A 1 126 ? 15.320 -4.973 -10.799 1.00 83.12 126 HIS A C 1
ATOM 991 O O . HIS A 1 126 ? 15.606 -4.252 -9.843 1.00 83.12 126 HIS A O 1
ATOM 997 N N . VAL A 1 127 ? 14.113 -5.534 -10.926 1.00 81.44 127 VAL A N 1
ATOM 998 C CA . VAL A 1 127 ? 13.026 -5.362 -9.948 1.00 81.44 127 VAL A CA 1
ATOM 999 C C . VAL A 1 127 ? 13.394 -5.968 -8.588 1.00 81.44 127 VAL A C 1
ATOM 1001 O O . VAL A 1 127 ? 12.974 -5.460 -7.553 1.00 81.44 127 VAL A O 1
ATOM 1004 N N . SER A 1 128 ? 14.219 -7.019 -8.559 1.00 82.44 128 SER A N 1
ATOM 1005 C CA . SER A 1 128 ? 14.715 -7.622 -7.313 1.00 82.44 128 SER A CA 1
ATOM 1006 C C . SER A 1 128 ? 15.488 -6.619 -6.455 1.00 82.44 128 SER A C 1
ATOM 1008 O O . SER A 1 128 ? 15.297 -6.578 -5.241 1.00 82.44 128 SER A O 1
ATOM 1010 N N . THR A 1 129 ? 16.287 -5.749 -7.075 1.00 84.00 129 THR A N 1
ATOM 1011 C CA . THR A 1 129 ? 17.028 -4.695 -6.375 1.00 84.00 129 THR A CA 1
ATOM 1012 C C . THR A 1 129 ? 16.086 -3.713 -5.679 1.00 84.00 129 THR A C 1
ATOM 1014 O O . THR A 1 129 ? 16.370 -3.280 -4.566 1.00 84.00 129 THR A O 1
ATOM 1017 N N . ILE A 1 130 ? 14.923 -3.422 -6.273 1.00 85.06 130 ILE A N 1
ATOM 1018 C CA . ILE A 1 130 ? 13.895 -2.574 -5.650 1.00 85.06 130 ILE A CA 1
ATOM 1019 C C . ILE A 1 130 ? 13.387 -3.221 -4.356 1.00 85.06 130 ILE A C 1
ATOM 1021 O O . ILE A 1 130 ? 13.305 -2.550 -3.331 1.00 85.06 130 ILE A O 1
ATOM 1025 N N . TRP A 1 131 ? 13.107 -4.528 -4.366 1.00 84.75 131 TRP A N 1
ATOM 1026 C CA . TRP A 1 131 ? 12.661 -5.250 -3.167 1.00 84.75 131 TRP A CA 1
ATOM 1027 C C . TRP A 1 131 ? 13.715 -5.270 -2.057 1.00 84.75 131 TRP A C 1
ATOM 1029 O O . TRP A 1 131 ? 13.365 -5.116 -0.885 1.00 84.75 131 TRP A O 1
ATOM 1039 N N . VAL A 1 132 ? 14.997 -5.389 -2.414 1.00 86.69 132 VAL A N 1
ATOM 1040 C CA . VAL A 1 132 ? 16.105 -5.278 -1.452 1.00 86.69 132 VAL A CA 1
ATOM 1041 C C . VAL A 1 132 ? 16.120 -3.890 -0.811 1.00 86.69 132 VAL A C 1
ATOM 1043 O O . VAL A 1 132 ? 16.177 -3.790 0.412 1.00 86.69 132 VAL A O 1
ATOM 1046 N N . TRP A 1 133 ? 15.988 -2.821 -1.602 1.00 85.38 133 TRP A N 1
ATOM 1047 C CA . TRP A 1 133 ? 15.910 -1.456 -1.070 1.00 85.38 133 TRP A CA 1
ATOM 1048 C C . TRP A 1 133 ? 14.676 -1.222 -0.199 1.00 85.38 133 TRP A C 1
ATOM 1050 O O . TRP A 1 133 ? 14.785 -0.553 0.825 1.00 85.38 133 TRP A O 1
ATOM 1060 N N . VAL A 1 134 ? 13.520 -1.799 -0.543 1.00 85.25 134 VAL A N 1
ATOM 1061 C CA . VAL A 1 134 ? 12.318 -1.744 0.306 1.00 85.25 134 VAL A CA 1
ATOM 1062 C C . VAL A 1 134 ? 12.596 -2.380 1.668 1.00 85.25 134 VAL A C 1
ATOM 1064 O O . VAL A 1 134 ? 12.343 -1.751 2.697 1.00 85.25 134 VAL A O 1
ATOM 1067 N N . ALA A 1 135 ? 13.156 -3.592 1.691 1.00 86.50 135 ALA A N 1
ATOM 1068 C CA . ALA A 1 135 ? 13.499 -4.283 2.933 1.00 86.50 135 ALA A CA 1
ATOM 1069 C C . ALA A 1 135 ? 14.568 -3.528 3.741 1.00 86.50 135 ALA A C 1
ATOM 1071 O O . ALA A 1 135 ? 14.482 -3.450 4.966 1.00 86.50 135 ALA A O 1
ATOM 1072 N N . LEU A 1 136 ? 15.543 -2.923 3.061 1.00 88.12 136 LEU A N 1
ATOM 1073 C CA . LEU A 1 136 ? 16.602 -2.144 3.694 1.00 88.12 136 LEU A CA 1
ATOM 1074 C C . LEU A 1 136 ? 16.074 -0.840 4.303 1.00 88.12 136 LEU A C 1
ATOM 1076 O O . LEU A 1 136 ? 16.500 -0.464 5.390 1.00 88.12 136 LEU A O 1
ATOM 1080 N N . LEU A 1 137 ? 15.150 -0.152 3.628 1.00 85.19 137 LEU A N 1
ATOM 1081 C CA . LEU A 1 137 ? 14.634 1.150 4.054 1.00 85.19 137 LEU A CA 1
ATOM 1082 C C . LEU A 1 137 ? 13.517 1.041 5.096 1.00 85.19 137 LEU A C 1
ATOM 1084 O O . LEU A 1 137 ? 13.378 1.940 5.926 1.00 85.19 137 LEU A O 1
ATOM 1088 N N . ILE A 1 138 ? 12.742 -0.048 5.119 1.00 81.62 138 ILE A N 1
ATOM 1089 C CA . ILE A 1 138 ? 11.609 -0.171 6.048 1.00 81.62 138 ILE A CA 1
ATOM 1090 C C . ILE A 1 138 ? 12.049 -0.117 7.519 1.00 81.62 138 ILE A C 1
ATOM 1092 O O . ILE A 1 138 ? 11.387 0.529 8.330 1.00 81.62 138 ILE A O 1
ATOM 1096 N N . GLY A 1 139 ? 13.186 -0.734 7.856 1.00 82.56 139 GLY A N 1
ATOM 1097 C CA . GLY A 1 139 ? 13.725 -0.765 9.218 1.00 82.56 139 GLY A CA 1
ATOM 1098 C C . GLY A 1 139 ? 14.154 0.619 9.727 1.00 82.56 139 GLY A C 1
ATOM 1099 O O . GLY A 1 139 ? 13.612 1.084 10.732 1.00 82.56 139 GLY A O 1
ATOM 1100 N N . PRO A 1 140 ? 15.076 1.315 9.037 1.00 83.50 140 PRO A N 1
ATOM 1101 C CA . PRO A 1 140 ? 15.525 2.653 9.411 1.00 83.50 140 PRO A CA 1
ATOM 1102 C C . PRO A 1 140 ? 14.392 3.678 9.441 1.00 83.50 140 PRO A C 1
ATOM 1104 O O . PRO A 1 140 ? 14.321 4.471 10.374 1.00 83.50 140 PRO A O 1
ATOM 1107 N N . LEU A 1 141 ? 13.474 3.642 8.467 1.00 82.75 141 LEU A N 1
ATOM 1108 C CA . LEU A 1 141 ? 12.358 4.592 8.372 1.00 82.75 141 LEU A CA 1
ATOM 1109 C C . LEU A 1 141 ? 11.262 4.342 9.422 1.00 82.75 141 LEU A C 1
ATOM 1111 O O . LEU A 1 141 ? 10.498 5.253 9.753 1.00 82.75 141 LEU A O 1
ATOM 1115 N N . TYR A 1 142 ? 11.189 3.131 9.982 1.00 79.75 142 TYR A N 1
ATOM 1116 C CA . TYR A 1 142 ? 10.225 2.803 11.029 1.00 79.75 142 TYR A CA 1
ATOM 1117 C C . TYR A 1 142 ? 10.484 3.574 12.329 1.00 79.75 142 TYR A C 1
ATOM 1119 O O . TYR A 1 142 ? 9.535 4.004 12.989 1.00 79.75 142 TYR A O 1
ATOM 1127 N N . LEU A 1 143 ? 11.749 3.785 12.702 1.00 81.38 143 LEU A N 1
ATOM 1128 C CA . LEU A 1 143 ? 12.096 4.463 13.955 1.00 81.38 143 LEU A CA 1
ATOM 1129 C C . LEU A 1 143 ? 11.636 5.939 13.973 1.00 81.38 143 LEU A C 1
ATOM 1131 O O . LEU A 1 143 ? 10.926 6.305 14.919 1.00 81.38 143 LEU A O 1
ATOM 1135 N N . PRO A 1 144 ? 11.924 6.768 12.943 1.00 81.31 144 PRO A N 1
ATOM 1136 C CA . PRO A 1 144 ? 11.398 8.128 12.832 1.00 81.31 144 PRO A CA 1
ATOM 1137 C C . PRO A 1 144 ? 9.873 8.170 12.791 1.00 81.31 144 PRO A C 1
ATOM 1139 O O . PRO A 1 144 ? 9.266 8.986 13.483 1.00 81.31 144 PRO A O 1
ATOM 1142 N N . ALA A 1 145 ? 9.239 7.274 12.027 1.00 80.38 145 ALA A N 1
ATOM 1143 C CA . ALA A 1 145 ? 7.782 7.235 11.919 1.00 80.38 145 ALA A CA 1
ATOM 1144 C C . ALA A 1 145 ? 7.122 6.916 13.267 1.00 80.38 145 ALA A C 1
ATOM 1146 O O . ALA A 1 145 ? 6.161 7.572 13.669 1.00 80.38 145 ALA A O 1
ATOM 1147 N N . ARG A 1 146 ? 7.689 5.970 14.025 1.00 79.62 146 ARG A N 1
ATOM 1148 C CA . ARG A 1 146 ? 7.220 5.625 15.371 1.00 79.62 146 ARG A CA 1
ATOM 1149 C C . ARG A 1 146 ? 7.416 6.767 16.368 1.00 79.62 146 ARG A C 1
ATOM 1151 O O . ARG A 1 146 ? 6.595 6.930 17.275 1.00 79.62 146 ARG A O 1
ATOM 1158 N N . TRP A 1 147 ? 8.515 7.510 16.259 1.00 82.06 147 TRP A N 1
ATOM 1159 C CA . TRP A 1 147 ? 8.758 8.684 17.095 1.00 82.06 147 TRP A CA 1
ATOM 1160 C C . TRP A 1 147 ? 7.743 9.788 16.786 1.00 82.06 147 TRP A C 1
ATOM 1162 O O . TRP A 1 147 ? 7.053 10.242 17.698 1.00 82.06 147 TRP A O 1
ATOM 1172 N N . PHE A 1 148 ? 7.556 10.127 15.509 1.00 80.38 148 PHE A N 1
ATOM 1173 C CA . PHE A 1 148 ? 6.602 11.153 15.087 1.00 80.38 148 PHE A CA 1
ATOM 1174 C C . PHE A 1 148 ? 5.159 10.784 15.455 1.00 80.38 148 PHE A C 1
ATOM 1176 O O . PHE A 1 148 ? 4.425 11.620 15.976 1.00 80.38 148 PHE A O 1
ATOM 1183 N N . ALA A 1 149 ? 4.770 9.514 15.296 1.00 79.06 149 ALA A N 1
ATOM 1184 C CA . ALA A 1 149 ? 3.460 9.028 15.724 1.00 79.06 149 ALA A CA 1
ATOM 1185 C C . ALA A 1 149 ? 3.228 9.222 17.236 1.00 79.06 149 ALA A C 1
ATOM 1187 O O . ALA A 1 149 ? 2.144 9.641 17.643 1.00 79.06 149 ALA A O 1
ATOM 1188 N N . ARG A 1 150 ? 4.246 8.979 18.077 1.00 78.00 150 ARG A N 1
ATOM 1189 C CA . ARG A 1 150 ? 4.167 9.235 19.527 1.00 78.00 150 ARG A CA 1
ATOM 1190 C C . ARG A 1 150 ? 4.085 10.727 19.846 1.00 78.00 150 ARG A C 1
ATOM 1192 O O . ARG A 1 150 ? 3.258 11.119 20.666 1.00 78.00 150 ARG A O 1
ATOM 1199 N N . VAL A 1 151 ? 4.883 11.558 19.176 1.00 76.19 151 VAL A N 1
ATOM 1200 C CA . VAL A 1 151 ? 4.849 13.020 19.349 1.00 76.19 151 VAL A CA 1
ATOM 1201 C C . VAL A 1 151 ? 3.485 13.582 18.951 1.00 76.19 151 VAL A C 1
ATOM 1203 O O . VAL A 1 151 ? 2.911 14.359 19.710 1.00 76.19 151 VAL A O 1
ATOM 1206 N N . LYS A 1 152 ? 2.913 13.134 17.828 1.00 71.50 152 LYS A N 1
ATOM 1207 C CA . LYS A 1 152 ? 1.566 13.514 17.376 1.00 71.50 152 LYS A CA 1
ATOM 1208 C C . LYS A 1 152 ? 0.478 13.121 18.381 1.00 71.50 152 LYS A C 1
ATOM 1210 O O . LYS A 1 152 ? -0.466 13.877 18.591 1.00 71.50 152 LYS A O 1
ATOM 1215 N N . GLN A 1 153 ? 0.605 11.963 19.030 1.00 71.25 153 GLN A N 1
ATOM 1216 C CA . GLN A 1 153 ? -0.344 11.526 20.062 1.00 71.25 153 GLN A CA 1
ATOM 1217 C C . GLN A 1 153 ? -0.240 12.336 21.363 1.00 71.25 153 GLN A C 1
ATOM 1219 O O . GLN A 1 153 ? -1.260 12.535 22.025 1.00 71.25 153 GLN A O 1
ATOM 1224 N N . GLN A 1 154 ? 0.962 12.802 21.719 1.00 72.06 154 GLN A N 1
ATOM 1225 C CA . GLN A 1 154 ? 1.216 13.603 22.922 1.00 72.06 154 GLN A CA 1
ATOM 1226 C C . GLN A 1 154 ? 0.900 15.093 22.720 1.00 72.06 154 GLN A C 1
ATOM 1228 O O . GLN A 1 154 ? 0.358 15.733 23.615 1.00 72.06 154 GLN A O 1
ATOM 1233 N N . ARG A 1 155 ? 1.201 15.652 21.543 1.00 68.44 155 ARG A N 1
ATOM 1234 C CA . ARG A 1 155 ? 1.011 17.070 21.197 1.00 68.44 155 ARG A CA 1
ATOM 1235 C C . ARG A 1 155 ? -0.304 17.274 20.437 1.00 68.44 155 ARG A C 1
ATOM 1237 O O . ARG A 1 155 ? -0.302 17.650 19.266 1.00 68.44 155 ARG A O 1
ATOM 1244 N N . LYS A 1 156 ? -1.438 17.044 21.108 1.00 62.81 156 LYS A N 1
ATOM 1245 C CA . LYS A 1 156 ? -2.777 17.326 20.543 1.00 62.81 156 LYS A CA 1
ATOM 1246 C C . LYS A 1 156 ? -3.084 18.826 20.418 1.00 62.81 156 LYS A C 1
ATOM 1248 O O . LYS A 1 156 ? -4.060 19.189 19.768 1.00 62.81 156 LYS A O 1
ATOM 1253 N N . ASP A 1 157 ? -2.238 19.674 20.999 1.00 63.00 157 ASP A N 1
ATOM 1254 C CA . ASP A 1 157 ? -2.413 21.129 21.047 1.00 63.00 157 ASP A CA 1
ATOM 1255 C C . ASP A 1 157 ? -2.201 21.812 19.686 1.00 63.00 157 ASP A C 1
ATOM 1257 O O . ASP A 1 157 ? -2.744 22.885 19.427 1.00 63.00 157 ASP A O 1
ATOM 1261 N N . VAL A 1 158 ? -1.447 21.193 18.772 1.00 67.38 158 VAL A N 1
ATOM 1262 C CA . VAL A 1 158 ? -1.115 21.796 17.475 1.00 67.38 158 VAL A CA 1
ATOM 1263 C C . VAL A 1 158 ? -2.077 21.294 16.397 1.00 67.38 158 VAL A C 1
ATOM 1265 O O . VAL A 1 158 ? -1.951 20.180 15.891 1.00 67.38 158 VAL A O 1
ATOM 1268 N N . ARG A 1 159 ? -3.032 22.142 15.992 1.00 62.09 159 ARG A N 1
ATOM 1269 C CA . ARG A 1 159 ? -4.073 21.799 14.998 1.00 62.09 159 ARG A CA 1
ATOM 1270 C C . ARG A 1 159 ? -3.528 21.316 13.645 1.00 62.09 159 ARG A C 1
ATOM 1272 O O . ARG A 1 159 ? -4.176 20.493 13.004 1.00 62.09 159 ARG A O 1
ATOM 1279 N N . TRP A 1 160 ? -2.355 21.785 13.210 1.00 67.44 160 TRP A N 1
ATOM 1280 C CA . TRP A 1 160 ? -1.777 21.414 11.908 1.00 67.44 160 TRP A CA 1
ATOM 1281 C C . TRP A 1 160 ? -1.215 19.983 11.875 1.00 67.44 160 TRP A C 1
ATOM 1283 O O . TRP A 1 160 ? -1.326 19.299 10.861 1.00 67.44 160 TRP A O 1
ATOM 1293 N N . LEU A 1 161 ? -0.741 19.470 13.019 1.00 59.03 161 LEU A N 1
ATOM 1294 C CA . LEU A 1 161 ? -0.290 18.079 13.180 1.00 59.03 161 LEU A CA 1
ATOM 1295 C C . LEU A 1 161 ? -1.416 17.051 12.994 1.00 59.03 161 LEU A C 1
ATOM 1297 O O . LEU A 1 161 ? -1.146 15.862 12.881 1.00 59.03 161 LEU A O 1
ATOM 1301 N N . LYS A 1 162 ? -2.684 17.478 12.940 1.00 58.56 162 LYS A N 1
ATOM 1302 C CA . LYS A 1 162 ? -3.808 16.593 12.612 1.00 58.56 162 LYS A CA 1
ATOM 1303 C C . LYS A 1 162 ? -3.796 16.163 11.138 1.00 58.56 162 LYS A C 1
ATOM 1305 O O . LYS A 1 162 ? -4.278 15.072 10.841 1.00 58.56 162 LYS A O 1
ATOM 1310 N N . TYR A 1 163 ? -3.237 16.990 10.250 1.00 61.50 163 TYR A N 1
ATOM 1311 C CA . TYR A 1 163 ? -3.216 16.768 8.799 1.00 61.50 163 TYR A CA 1
ATOM 1312 C C . TYR A 1 163 ? -1.954 16.042 8.290 1.00 61.50 163 TYR A C 1
ATOM 1314 O O . TYR A 1 163 ? -1.957 15.559 7.161 1.00 61.50 163 TYR A O 1
ATOM 1322 N N . LEU A 1 164 ? -0.906 15.942 9.119 1.00 56.25 164 LEU A N 1
ATOM 1323 C CA . LEU A 1 164 ? 0.375 15.255 8.860 1.00 56.25 164 LEU A CA 1
ATOM 1324 C C . LEU A 1 164 ? 0.451 13.922 9.609 1.00 56.25 164 LEU A C 1
ATOM 1326 O O . LEU A 1 164 ? 0.871 12.896 9.032 1.00 56.25 164 LEU A O 1
#

Sequence (164 aa):
MPRSIQIGIGLGIRLVAGFVLLRFANVYGDKPWFHAETALRTAMSFLALTKYPPSLLFLMPTLGFSALMLALFEKFQNHATMPRLAMLGGAPMFYYLLHLYVLRALYLIALAIYGPNKGTVFGFDHVSTIWVWVALLIGPLYLPARWFARVKQQRKDVRWLKYL

pLDDT: mean 80.96, std 7.68, range [56.25, 92.06]

Secondary structure (DSSP, 8-state):
--HHHHHHHHHHHHHHHHHHHHHHHT-SSSPPP---SSHHHHHHHHH---TTTT-HHHHHHHHHHHHHHHHHHHHTTTSTTHHHHHHHHT-HHHHHHHHHHHHHHHHHHHHHHH--SBTTB---S-HHHHHHHHHHHHHHHHHHHHHHHHHHHH-TT-GGGGT-

Mean predicted aligned error: 9.39 Å